Protein AF-A0A7J0CG12-F1 (afdb_monomer_lite)

Radius of gyration: 18.83 Å; chains: 1; bounding box: 44×48×55 Å

Organism: NCBI:txid284028

Secondary structure (DSSP, 8-state):
----------TTS----PPEETTS-TT-TT-SPPTT--EEEEESSTTTTEEEE-TT--HHHHHH-EEEE-SS-TT-TT-EEEEEEETTEEEEEEEEEEEE-

pLDDT: mean 79.47, std 18.9, range [36.38, 98.0]

Sequence (101 aa):
MRSLRHGWQPERMTDHTRPRVYGTEHDSPATGPQPGHTYRELTGGPLDGQLIEVTGWTDEEITTGAYLITPHTAYGPGGRASYAPTFSRPDGPWVWEGDVP

Structure (mmCIF, N/CA/C/O backbone):
data_AF-A0A7J0CG12-F1
#
_entry.id   AF-A0A7J0CG12-F1
#
loop_
_atom_site.group_PDB
_atom_site.id
_atom_site.type_symbol
_atom_site.label_atom_id
_atom_site.label_alt_id
_atom_site.label_comp_id
_atom_site.label_asym_id
_atom_site.label_entity_id
_atom_site.label_seq_id
_atom_site.pdbx_PDB_ins_code
_atom_site.Cartn_x
_atom_site.Cartn_y
_atom_site.Cartn_z
_atom_site.occupancy
_atom_site.B_iso_or_equiv
_atom_site.auth_seq_id
_atom_site.auth_comp_id
_atom_site.auth_asym_id
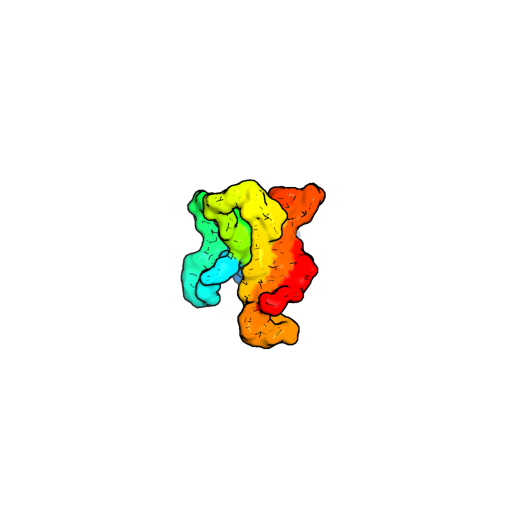_atom_site.auth_atom_id
_atom_site.pdbx_PDB_model_num
ATOM 1 N N . MET A 1 1 ? 33.104 34.045 37.037 1.00 36.38 1 MET A N 1
ATOM 2 C CA . MET A 1 1 ? 31.954 33.302 37.597 1.00 36.38 1 MET A CA 1
ATOM 3 C C . MET A 1 1 ? 30.877 33.236 36.513 1.00 36.38 1 MET A C 1
ATOM 5 O O . MET A 1 1 ? 30.444 34.297 36.104 1.00 36.38 1 MET A O 1
ATOM 9 N N . ARG A 1 2 ? 30.554 32.019 36.023 1.00 42.03 2 ARG A N 1
ATOM 10 C CA . ARG A 1 2 ? 29.439 31.604 35.116 1.00 42.03 2 ARG A CA 1
ATOM 11 C C . ARG A 1 2 ? 29.291 32.382 33.786 1.00 42.03 2 ARG A C 1
ATOM 13 O O . ARG A 1 2 ? 28.858 33.517 33.776 1.00 42.03 2 ARG A O 1
ATOM 20 N N . SER A 1 3 ? 29.765 31.872 32.644 1.00 42.81 3 SER A N 1
ATOM 21 C CA . SER A 1 3 ? 29.174 30.812 31.795 1.00 42.81 3 SER A CA 1
ATOM 22 C C . SER A 1 3 ? 27.727 31.098 31.363 1.00 42.81 3 SER A C 1
ATOM 24 O O . SER A 1 3 ? 26.797 30.860 32.127 1.00 42.81 3 SER A O 1
ATOM 26 N N . LEU A 1 4 ? 27.559 31.546 30.114 1.00 46.75 4 LEU A N 1
ATOM 27 C CA . LEU A 1 4 ? 26.330 31.398 29.335 1.00 46.75 4 LEU A CA 1
ATOM 28 C C . LEU A 1 4 ? 26.701 30.725 28.013 1.00 46.75 4 LEU A C 1
ATOM 30 O O . LEU A 1 4 ? 27.272 31.334 27.107 1.00 46.75 4 LEU A O 1
ATOM 34 N N . ARG A 1 5 ? 26.410 29.423 27.956 1.00 48.72 5 ARG A N 1
ATOM 35 C CA . ARG A 1 5 ? 26.418 28.622 26.736 1.00 48.72 5 ARG A CA 1
ATOM 36 C C . ARG A 1 5 ? 25.468 29.279 25.739 1.00 48.72 5 ARG A C 1
ATOM 38 O O . ARG A 1 5 ? 24.270 29.330 26.000 1.00 48.72 5 ARG A O 1
ATOM 45 N N . HIS A 1 6 ? 26.003 29.799 24.637 1.00 48.72 6 HIS A N 1
ATOM 46 C CA . HIS A 1 6 ? 25.172 30.193 23.508 1.00 48.72 6 HIS A CA 1
ATOM 47 C C . HIS A 1 6 ? 24.524 28.930 22.955 1.00 48.72 6 HIS A C 1
ATOM 49 O O . HIS A 1 6 ? 25.206 27.962 22.615 1.00 48.72 6 HIS A O 1
ATOM 55 N N . GLY A 1 7 ? 23.195 28.940 23.018 1.00 41.16 7 GLY A N 1
ATOM 56 C CA . GLY A 1 7 ? 22.325 27.840 22.666 1.00 41.16 7 GLY A CA 1
ATOM 57 C C . GLY A 1 7 ? 22.622 27.337 21.265 1.00 41.16 7 GLY A C 1
ATOM 58 O O . GLY A 1 7 ? 22.649 28.089 20.294 1.00 41.16 7 GLY A O 1
ATOM 59 N N . TRP A 1 8 ? 22.843 26.035 21.216 1.00 43.84 8 TRP A N 1
ATOM 60 C CA . TRP A 1 8 ? 22.626 25.183 20.065 1.00 43.84 8 TRP A CA 1
ATOM 61 C C . TRP A 1 8 ? 21.329 25.609 19.349 1.00 43.84 8 TRP A C 1
ATOM 63 O O . TRP A 1 8 ? 20.283 25.684 19.990 1.00 43.84 8 TRP A O 1
ATOM 73 N N . GLN A 1 9 ? 21.411 25.933 18.058 1.00 46.59 9 GLN A N 1
ATOM 74 C CA . GLN A 1 9 ? 20.268 26.287 17.211 1.00 46.59 9 GLN A CA 1
ATOM 75 C C . GLN A 1 9 ? 19.709 24.997 16.583 1.00 46.59 9 GLN A C 1
ATOM 77 O O . GLN A 1 9 ? 20.383 24.426 15.725 1.00 46.59 9 GLN A O 1
ATOM 82 N N . PRO A 1 10 ? 18.521 24.497 16.977 1.00 47.47 10 PRO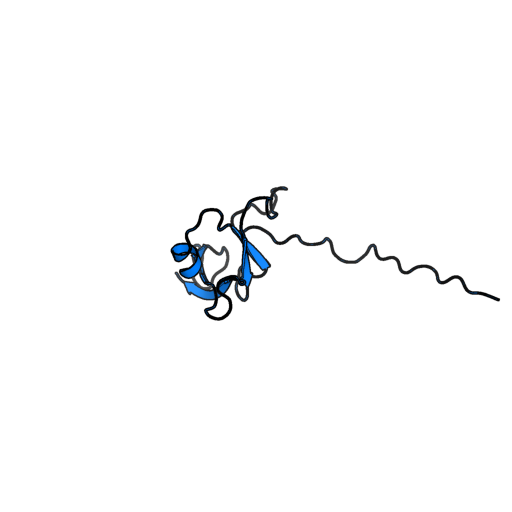 A N 1
ATOM 83 C CA . PRO A 1 10 ? 17.959 23.266 16.411 1.00 47.47 10 PRO A CA 1
ATOM 84 C C . PRO A 1 10 ? 17.287 23.462 15.039 1.00 47.47 10 PRO A C 1
ATOM 86 O O . PRO A 1 10 ? 16.814 22.506 14.437 1.00 47.47 10 PRO A O 1
ATOM 89 N N . GLU A 1 11 ? 17.265 24.674 14.492 1.00 51.88 11 GLU A N 1
ATOM 90 C CA . GLU A 1 11 ? 16.523 25.029 13.270 1.00 51.88 11 GLU A CA 1
ATOM 91 C C . GLU A 1 11 ? 17.223 24.664 11.942 1.00 51.88 11 GLU A C 1
ATOM 93 O O . GLU A 1 11 ? 16.993 25.269 10.895 1.00 51.88 11 GLU A O 1
ATOM 98 N N . ARG A 1 12 ? 18.062 23.621 11.963 1.00 54.84 12 ARG A N 1
ATOM 99 C CA . ARG A 1 12 ? 18.675 23.003 10.773 1.00 54.84 12 ARG A CA 1
ATOM 100 C C . ARG A 1 12 ? 18.667 21.473 10.849 1.00 54.84 12 ARG A C 1
ATOM 102 O O . ARG A 1 12 ? 19.688 20.845 10.585 1.00 54.84 12 ARG A O 1
ATOM 109 N N . MET A 1 13 ? 17.542 20.850 11.203 1.00 43.72 13 MET A N 1
ATOM 110 C CA . MET A 1 13 ? 17.427 19.393 11.085 1.00 43.72 13 MET A CA 1
ATOM 111 C C . MET A 1 13 ? 15.994 18.952 10.774 1.00 43.72 13 MET A C 1
ATOM 113 O O . MET A 1 13 ? 15.100 19.082 11.601 1.00 43.72 13 MET A O 1
ATOM 117 N N . THR A 1 14 ? 15.837 18.433 9.552 1.00 44.78 14 THR A N 1
ATOM 118 C CA . THR A 1 14 ? 14.660 17.792 8.943 1.00 44.78 14 THR A CA 1
ATOM 119 C C . THR A 1 14 ? 13.400 18.648 8.795 1.00 44.78 14 THR A C 1
ATOM 121 O O . THR A 1 14 ? 12.606 18.780 9.718 1.00 44.78 14 THR A O 1
ATOM 124 N N . ASP A 1 15 ? 13.135 19.105 7.566 1.00 48.53 15 ASP A N 1
ATOM 125 C CA . ASP A 1 15 ? 11.763 19.012 7.058 1.00 48.53 15 ASP A CA 1
ATOM 126 C C . ASP A 1 15 ? 11.320 17.562 7.306 1.00 48.53 15 ASP A C 1
ATOM 128 O O . ASP A 1 15 ? 11.930 16.618 6.797 1.00 48.53 15 ASP A O 1
ATOM 132 N N . HIS A 1 16 ? 10.395 17.376 8.244 1.00 51.59 16 HIS A N 1
ATOM 133 C CA . HIS A 1 16 ? 9.896 16.069 8.637 1.00 51.59 16 HIS A CA 1
ATOM 134 C C . HIS A 1 16 ? 9.123 15.512 7.448 1.00 51.59 16 HIS A C 1
ATOM 136 O O . HIS A 1 16 ? 7.935 15.800 7.302 1.00 51.59 16 HIS A O 1
ATOM 142 N N . THR A 1 17 ? 9.799 14.766 6.573 1.00 61.28 17 THR A N 1
ATOM 143 C CA . THR A 1 17 ? 9.173 14.141 5.412 1.00 61.28 17 THR A CA 1
ATOM 144 C C . THR A 1 17 ? 8.090 13.211 5.935 1.00 61.28 17 THR A C 1
ATOM 146 O O . THR A 1 17 ? 8.371 12.129 6.447 1.00 61.28 17 THR A O 1
ATOM 149 N N . ARG A 1 18 ? 6.842 13.680 5.910 1.00 66.69 18 ARG A N 1
ATOM 150 C CA . ARG A 1 18 ? 5.703 12.879 6.343 1.00 66.69 18 ARG A CA 1
ATOM 151 C C . ARG A 1 18 ? 5.650 11.641 5.445 1.00 66.69 18 ARG A C 1
ATOM 153 O O . ARG A 1 18 ? 5.858 11.793 4.235 1.00 66.69 18 ARG A O 1
ATOM 160 N N . PRO A 1 19 ? 5.397 10.446 6.005 1.00 70.75 19 PRO A N 1
ATOM 161 C CA . PRO A 1 19 ? 5.231 9.253 5.189 1.00 70.75 19 PRO A CA 1
ATOM 162 C C . PRO A 1 19 ? 4.112 9.508 4.174 1.00 70.75 19 PRO A C 1
ATOM 164 O O . PRO A 1 19 ? 3.063 10.063 4.516 1.00 70.75 19 PRO A O 1
ATOM 167 N N . ARG A 1 20 ? 4.392 9.191 2.909 1.00 86.31 20 ARG A N 1
ATOM 168 C CA . ARG A 1 20 ? 3.525 9.514 1.768 1.00 86.31 20 ARG A CA 1
ATOM 169 C C . ARG A 1 20 ? 2.596 8.346 1.494 1.00 86.31 20 ARG A C 1
ATOM 171 O O . ARG A 1 20 ? 3.041 7.203 1.551 1.00 86.31 20 ARG A O 1
ATOM 178 N N . VAL A 1 21 ? 1.340 8.621 1.165 1.00 90.50 21 VAL A N 1
ATOM 179 C CA . VAL A 1 21 ? 0.397 7.568 0.772 1.00 90.50 21 VAL A CA 1
ATOM 180 C C . VAL A 1 21 ? 0.592 7.231 -0.709 1.00 90.50 21 VAL A C 1
ATOM 182 O O . VAL A 1 21 ? 0.552 8.113 -1.570 1.00 90.50 21 VAL A O 1
ATOM 185 N N . TYR A 1 22 ? 0.811 5.956 -1.011 1.00 88.88 22 TYR A N 1
ATOM 186 C CA . TYR A 1 22 ? 0.920 5.425 -2.363 1.00 88.88 22 TYR A CA 1
ATOM 187 C C . TYR A 1 22 ? -0.303 5.817 -3.205 1.00 88.88 22 TYR A C 1
ATOM 189 O O . TYR A 1 22 ? -1.440 5.749 -2.741 1.00 88.88 22 TYR A O 1
ATOM 197 N N . GLY A 1 23 ? -0.069 6.232 -4.453 1.00 83.19 23 GLY A N 1
ATOM 198 C CA . GLY A 1 23 ? -1.125 6.664 -5.378 1.00 83.19 23 GLY A CA 1
ATOM 199 C C . GLY A 1 23 ? -1.577 8.120 -5.217 1.00 83.19 23 GLY A C 1
ATOM 200 O O . GLY A 1 23 ? -2.427 8.569 -5.984 1.00 83.19 23 GLY A O 1
ATOM 201 N N . THR A 1 24 ? -1.007 8.881 -4.277 1.00 80.12 24 THR A N 1
ATOM 202 C CA . THR A 1 24 ? -1.243 10.331 -4.180 1.00 80.12 24 THR A CA 1
ATOM 203 C C . THR A 1 24 ? -0.229 11.118 -5.016 1.00 80.12 24 THR A C 1
ATOM 205 O O . THR A 1 24 ? 0.962 10.799 -5.036 1.00 80.12 24 THR A O 1
ATOM 208 N N . GLU A 1 25 ? -0.690 12.143 -5.743 1.00 65.88 25 GLU A N 1
ATOM 209 C CA . GLU A 1 25 ? 0.195 12.956 -6.587 1.00 65.88 25 GLU A CA 1
ATOM 210 C C . GLU A 1 25 ? 1.205 13.754 -5.748 1.00 65.88 25 GLU A C 1
ATOM 212 O O . GLU A 1 25 ? 0.859 14.342 -4.720 1.00 65.88 25 GLU A O 1
ATOM 217 N N . HIS A 1 26 ? 2.454 13.807 -6.222 1.00 60.31 26 HIS A N 1
ATOM 218 C CA . HIS A 1 26 ? 3.621 14.325 -5.495 1.00 60.31 26 HIS A CA 1
ATOM 219 C C . HIS A 1 26 ? 3.505 15.779 -4.991 1.00 60.31 26 HIS A C 1
ATOM 221 O O . HIS A 1 26 ? 4.157 16.106 -4.000 1.00 60.31 26 HIS A O 1
ATOM 227 N N . ASP A 1 27 ? 2.689 16.623 -5.631 1.00 57.16 27 ASP A N 1
ATOM 228 C CA . ASP A 1 27 ? 2.504 18.047 -5.293 1.00 57.16 27 ASP A CA 1
ATOM 229 C C . ASP A 1 27 ? 1.172 18.350 -4.579 1.00 57.16 27 ASP A C 1
ATOM 231 O O . ASP A 1 27 ? 0.865 19.503 -4.268 1.00 57.16 27 ASP A O 1
ATOM 235 N N . SER A 1 28 ? 0.357 17.332 -4.285 1.00 53.56 28 SER A N 1
ATOM 236 C CA . SER A 1 28 ? -0.919 17.547 -3.600 1.00 53.56 28 SER A CA 1
ATOM 237 C C . SER A 1 28 ? -0.697 17.741 -2.096 1.00 53.56 28 SER A C 1
ATOM 239 O O . SER A 1 28 ? -0.188 16.825 -1.458 1.00 53.56 28 SER A O 1
ATOM 241 N N . PRO A 1 29 ? -1.141 18.847 -1.464 1.00 52.72 29 PRO A N 1
ATOM 242 C CA . PRO A 1 29 ? -0.945 19.108 -0.028 1.00 52.72 29 PRO A CA 1
ATOM 243 C C . PRO A 1 29 ? -1.657 18.108 0.911 1.00 52.72 29 PRO A C 1
ATOM 245 O O . PRO A 1 29 ? -1.469 18.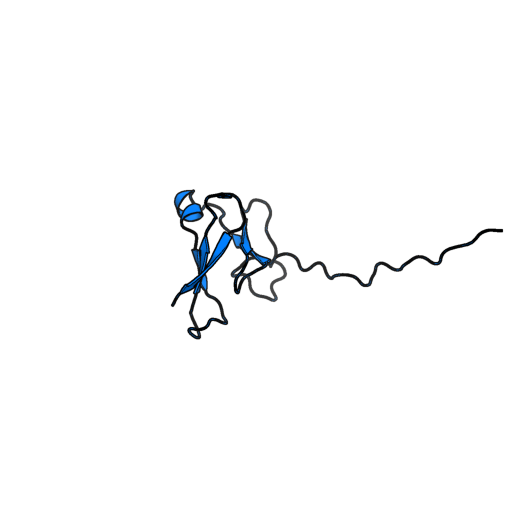158 2.126 1.00 52.72 29 PRO A O 1
ATOM 248 N N . ALA A 1 30 ? -2.448 17.185 0.355 1.00 55.38 30 ALA A N 1
ATOM 249 C CA . ALA A 1 30 ? -3.114 16.076 1.037 1.00 55.38 30 ALA A CA 1
ATOM 250 C C . ALA A 1 30 ? -2.350 14.732 0.923 1.00 55.38 30 ALA A C 1
ATOM 252 O O . ALA A 1 30 ? -2.969 13.675 0.939 1.00 55.38 30 ALA A O 1
ATOM 253 N N . THR A 1 31 ? -1.017 14.747 0.793 1.00 65.19 31 THR A N 1
ATOM 254 C CA . THR A 1 31 ? -0.172 13.548 0.542 1.00 65.19 31 THR A CA 1
ATOM 255 C C . THR A 1 31 ? 0.026 12.623 1.754 1.00 65.19 31 THR A C 1
ATOM 257 O O . THR A 1 31 ? 0.678 11.583 1.640 1.00 65.19 31 THR A O 1
ATOM 260 N N . GLY A 1 32 ? -0.447 13.028 2.935 1.00 74.38 32 GLY A N 1
ATOM 261 C CA . GLY A 1 32 ? -0.225 12.319 4.197 1.00 74.38 32 GLY A CA 1
ATOM 262 C C . GLY A 1 32 ? -1.413 11.451 4.631 1.00 74.38 32 GLY A C 1
ATOM 263 O O . GLY A 1 32 ? -2.517 11.619 4.113 1.00 74.38 32 GLY A O 1
ATOM 264 N N . PRO A 1 33 ? -1.209 10.554 5.613 1.00 83.81 33 PRO A N 1
ATOM 265 C CA . PRO A 1 33 ? -2.265 9.692 6.138 1.00 83.81 33 PRO A CA 1
ATOM 266 C C . PRO A 1 33 ? -3.420 10.503 6.737 1.00 83.81 33 PRO A C 1
ATOM 268 O O . PRO A 1 33 ? -3.206 11.505 7.427 1.00 83.81 33 PRO A O 1
ATOM 271 N N . GLN A 1 34 ? -4.646 10.046 6.489 1.00 87.75 34 GLN A N 1
ATOM 272 C CA . GLN A 1 34 ? -5.872 10.707 6.923 1.00 87.75 34 GLN A CA 1
ATOM 273 C C . GLN A 1 34 ? -6.446 10.058 8.199 1.00 87.75 34 GLN A C 1
ATOM 275 O O . GLN A 1 34 ? -6.386 8.836 8.357 1.00 87.75 34 GLN A O 1
ATOM 280 N N . PRO A 1 35 ? -7.022 10.837 9.136 1.00 87.69 35 PRO A N 1
ATOM 281 C CA . PRO A 1 35 ? -7.688 10.278 10.312 1.00 87.69 35 PRO A CA 1
ATOM 282 C C . PRO A 1 35 ? -8.866 9.371 9.931 1.00 87.69 35 PRO A C 1
ATOM 284 O O . PRO A 1 35 ? -9.672 9.734 9.083 1.00 87.69 35 PRO A O 1
ATOM 287 N N . GLY A 1 36 ? -9.002 8.221 10.597 1.00 90.12 36 GLY A N 1
ATOM 288 C CA . GLY A 1 36 ? -10.083 7.257 10.333 1.00 90.12 36 GLY A CA 1
ATOM 289 C C . GLY A 1 36 ? -9.794 6.264 9.204 1.00 90.12 36 GLY A C 1
ATOM 290 O O . GLY A 1 36 ? -10.579 5.342 9.001 1.00 90.12 36 GLY A O 1
ATOM 291 N N . HIS A 1 37 ? -8.658 6.411 8.522 1.00 92.56 37 HIS A N 1
ATOM 292 C CA . HIS A 1 37 ? -8.172 5.467 7.523 1.00 92.56 37 HIS A CA 1
ATOM 293 C C . HIS A 1 37 ? -7.123 4.530 8.134 1.00 92.56 37 HIS A C 1
ATOM 295 O O . HIS A 1 37 ? -6.420 4.881 9.086 1.00 92.56 37 HIS A O 1
ATOM 301 N N . THR A 1 38 ? -7.032 3.320 7.588 1.00 93.88 38 THR A N 1
ATOM 302 C CA . THR A 1 38 ? -6.071 2.299 8.015 1.00 93.88 38 THR A CA 1
ATOM 303 C C . THR A 1 38 ? -4.971 2.187 6.974 1.00 93.88 38 THR A C 1
ATOM 305 O O . THR A 1 38 ? -5.255 2.077 5.783 1.00 93.88 38 THR A O 1
ATOM 308 N N . TYR A 1 39 ? -3.719 2.189 7.424 1.00 94.44 39 TYR A N 1
ATOM 309 C CA . TYR A 1 39 ? -2.551 2.186 6.549 1.00 94.44 39 TYR A CA 1
ATOM 310 C C . TYR A 1 39 ? -1.574 1.070 6.916 1.00 94.44 39 TYR A C 1
ATOM 312 O O . TYR A 1 39 ? -1.442 0.717 8.090 1.00 94.44 39 TYR A O 1
ATOM 320 N N . ARG A 1 40 ? -0.844 0.560 5.921 1.00 96.00 40 ARG A N 1
ATOM 321 C CA . ARG A 1 40 ? 0.320 -0.318 6.108 1.00 96.00 40 ARG A CA 1
ATOM 322 C C . AR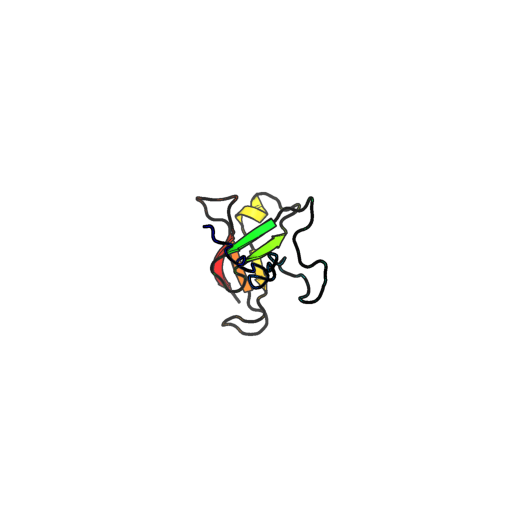G A 1 40 ? 1.553 0.338 5.497 1.00 96.00 40 ARG A C 1
ATOM 324 O O . ARG A 1 40 ? 1.489 0.882 4.401 1.00 96.00 40 ARG A O 1
ATOM 331 N N . GLU A 1 41 ? 2.664 0.307 6.220 1.00 95.94 41 GLU A N 1
ATOM 332 C CA . GLU A 1 41 ? 3.953 0.775 5.708 1.00 95.94 41 GLU A CA 1
ATOM 333 C C . GLU A 1 41 ? 4.536 -0.248 4.732 1.00 95.94 41 GLU A C 1
ATOM 335 O O . GLU A 1 41 ? 4.461 -1.450 4.983 1.00 95.94 41 GLU A O 1
ATOM 340 N N . LEU A 1 42 ? 5.110 0.231 3.631 1.00 96.12 42 LEU A N 1
ATOM 341 C C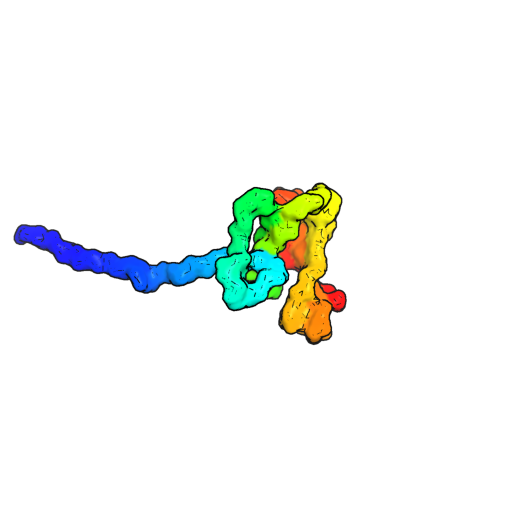A . LEU A 1 42 ? 5.813 -0.576 2.640 1.00 96.12 42 LEU A CA 1
ATOM 342 C C . LEU A 1 42 ? 7.311 -0.544 2.948 1.00 96.12 42 LEU A C 1
ATOM 344 O O . LEU A 1 42 ? 7.883 0.539 3.074 1.00 96.12 42 LEU A O 1
ATOM 348 N N . THR A 1 43 ? 7.956 -1.710 3.046 1.00 95.88 43 THR A N 1
ATOM 349 C CA . THR A 1 43 ? 9.380 -1.793 3.403 1.00 95.88 43 THR A CA 1
ATOM 350 C C . THR A 1 43 ? 10.207 -2.700 2.492 1.00 95.88 43 THR A C 1
ATOM 352 O O . THR A 1 43 ? 9.737 -3.735 2.017 1.00 95.88 43 THR A O 1
ATOM 355 N N . GLY A 1 44 ? 11.464 -2.317 2.260 1.00 94.25 44 GLY A N 1
ATOM 356 C CA . GLY A 1 44 ? 12.494 -3.158 1.645 1.00 94.25 44 GLY A CA 1
ATOM 357 C C . GLY A 1 44 ? 12.529 -3.167 0.116 1.00 94.25 44 GLY A C 1
ATOM 358 O O . GLY A 1 44 ? 13.306 -3.925 -0.455 1.00 94.25 44 GLY A O 1
ATOM 359 N N . GLY A 1 45 ? 11.726 -2.334 -0.550 1.00 92.50 45 GLY A N 1
ATOM 360 C CA . GLY A 1 45 ? 11.619 -2.307 -2.012 1.00 92.50 45 GLY A CA 1
ATOM 361 C C . GLY A 1 45 ? 11.483 -0.894 -2.594 1.00 92.50 45 GLY A C 1
ATOM 362 O O . GLY A 1 45 ? 11.695 0.089 -1.887 1.00 92.50 45 GLY A O 1
ATOM 363 N N . PRO A 1 46 ? 11.101 -0.753 -3.873 1.00 91.00 46 PRO A N 1
ATOM 364 C CA . PRO A 1 46 ? 11.070 0.536 -4.578 1.00 91.00 46 PRO A CA 1
ATOM 365 C C . PRO A 1 46 ? 10.097 1.577 -3.993 1.00 91.00 46 PRO A C 1
ATOM 367 O O . PRO A 1 46 ? 10.212 2.760 -4.308 1.00 91.00 46 PRO A O 1
ATOM 370 N N . LEU A 1 47 ? 9.144 1.154 -3.157 1.00 90.94 47 LEU A N 1
ATOM 371 C CA . LEU A 1 47 ? 8.184 2.020 -2.465 1.00 90.94 47 LEU A CA 1
ATOM 372 C C . LEU A 1 47 ? 8.472 2.148 -0.957 1.00 90.94 47 LEU A C 1
ATOM 374 O O . LEU A 1 47 ? 7.579 2.524 -0.202 1.00 90.94 47 LEU A O 1
ATOM 378 N N . ASP A 1 48 ? 9.691 1.818 -0.513 1.00 92.19 48 ASP A N 1
ATOM 379 C CA . ASP A 1 48 ? 10.094 1.889 0.898 1.00 92.19 48 ASP A CA 1
ATOM 380 C C . ASP A 1 48 ? 9.767 3.253 1.535 1.00 92.19 48 ASP A C 1
ATOM 382 O O . ASP A 1 48 ? 10.011 4.316 0.954 1.00 92.19 48 ASP A O 1
ATOM 386 N N . GLY A 1 49 ? 9.159 3.206 2.723 1.00 90.88 49 GLY A N 1
ATOM 387 C CA . GLY A 1 49 ? 8.741 4.384 3.485 1.00 90.88 49 GLY A CA 1
ATOM 388 C C . GLY A 1 49 ? 7.425 5.027 3.026 1.00 90.88 49 GLY A C 1
ATOM 389 O O . GLY A 1 49 ? 6.997 6.027 3.612 1.00 90.88 49 GLY A O 1
ATOM 390 N N . GLN A 1 50 ? 6.762 4.483 1.999 1.00 92.50 50 GLN A N 1
ATOM 391 C CA . GLN A 1 50 ? 5.389 4.860 1.649 1.00 92.50 50 GLN A CA 1
ATOM 392 C C . GLN A 1 50 ? 4.358 4.055 2.449 1.00 92.50 50 GLN A C 1
ATOM 394 O O . GLN A 1 50 ? 4.645 2.996 3.006 1.00 92.50 50 GLN A O 1
ATOM 399 N N . LEU A 1 51 ? 3.129 4.563 2.484 1.00 94.12 51 LEU A N 1
ATOM 400 C CA . LEU A 1 51 ? 1.968 3.921 3.088 1.00 94.12 51 LEU A CA 1
ATOM 401 C C . LEU A 1 51 ? 1.002 3.452 2.004 1.00 94.12 51 LEU A C 1
ATOM 403 O O . LEU A 1 51 ? 0.686 4.219 1.103 1.00 94.12 51 LEU A O 1
ATOM 407 N N . ILE A 1 52 ? 0.452 2.250 2.128 1.00 94.31 52 ILE A N 1
ATOM 408 C CA . ILE A 1 52 ? -0.749 1.845 1.393 1.00 94.31 52 ILE A CA 1
ATOM 409 C C . ILE A 1 52 ? -1.972 2.002 2.288 1.00 94.31 52 ILE A C 1
ATOM 411 O O . ILE A 1 52 ? -1.949 1.611 3.455 1.00 94.31 52 ILE A O 1
ATOM 415 N N . GLU A 1 53 ? -3.037 2.590 1.751 1.00 94.00 53 GLU A N 1
ATOM 416 C CA . GLU A 1 53 ? -4.329 2.631 2.423 1.00 94.00 53 GLU A CA 1
ATOM 417 C C . GLU A 1 53 ? -5.076 1.311 2.221 1.00 94.00 53 GLU A C 1
ATOM 419 O O . GLU A 1 53 ? -5.306 0.889 1.091 1.00 94.00 53 GLU A O 1
ATOM 424 N N . VAL A 1 54 ? -5.477 0.683 3.322 1.00 95.38 54 VAL A N 1
ATOM 425 C CA . VAL A 1 54 ? -6.215 -0.592 3.348 1.00 95.38 54 VAL A CA 1
ATOM 426 C C . VAL A 1 54 ? -7.572 -0.440 4.038 1.00 95.38 54 VAL A C 1
ATOM 428 O O . VAL A 1 54 ? -8.159 -1.398 4.537 1.00 95.38 54 VAL A O 1
ATOM 431 N N . THR A 1 55 ? -8.072 0.792 4.129 1.00 94.62 55 THR A N 1
ATOM 432 C CA . THR A 1 55 ? -9.374 1.081 4.731 1.00 94.62 55 THR A CA 1
ATOM 433 C C . THR A 1 55 ? -10.466 0.290 4.016 1.00 94.62 55 THR A C 1
ATOM 435 O O . THR A 1 55 ? -10.643 0.414 2.807 1.00 94.62 55 THR A O 1
ATOM 438 N N . GLY A 1 56 ? -11.211 -0.516 4.773 1.00 96.12 56 GLY A N 1
ATOM 439 C CA . GLY A 1 56 ? -12.304 -1.331 4.241 1.00 96.12 56 GLY A CA 1
ATOM 440 C C . GLY A 1 56 ? -11.876 -2.628 3.549 1.00 96.12 56 GLY A C 1
ATOM 441 O O . GLY A 1 56 ? -12.755 -3.350 3.089 1.00 96.12 56 GLY A O 1
ATOM 442 N N . TRP A 1 57 ? -10.576 -2.939 3.497 1.00 96.06 57 TRP A N 1
ATOM 443 C CA . TRP A 1 57 ? -10.101 -4.238 3.021 1.00 96.06 57 TRP A CA 1
ATOM 444 C C . TRP A 1 57 ? -10.456 -5.321 4.041 1.00 96.06 57 TRP A C 1
ATOM 446 O O . TRP A 1 57 ? -10.420 -5.102 5.255 1.00 96.06 57 TRP A O 1
ATOM 456 N N . THR A 1 58 ? -10.795 -6.498 3.539 1.00 96.62 58 THR A N 1
ATOM 457 C CA . THR A 1 58 ? -10.998 -7.713 4.327 1.00 96.62 58 THR A CA 1
ATOM 458 C C . THR A 1 58 ? -9.666 -8.273 4.831 1.00 96.62 58 THR A C 1
ATOM 460 O O . THR A 1 58 ? -8.605 -8.000 4.268 1.00 96.62 58 THR A O 1
ATOM 463 N N . ASP A 1 59 ? -9.704 -9.121 5.863 1.00 93.88 59 ASP A N 1
ATOM 464 C CA . ASP A 1 59 ? -8.515 -9.852 6.322 1.00 93.88 59 ASP A CA 1
ATOM 465 C C . ASP A 1 59 ? -7.869 -10.693 5.207 1.00 93.88 59 ASP A C 1
ATOM 467 O O . ASP A 1 59 ? -6.646 -10.810 5.149 1.00 93.88 59 ASP A O 1
ATOM 471 N N . GLU A 1 60 ? -8.662 -11.255 4.288 1.00 95.00 60 GLU A N 1
ATOM 472 C CA . GLU A 1 60 ? -8.143 -12.014 3.142 1.00 95.00 60 GLU A CA 1
ATOM 473 C C . GLU A 1 60 ? -7.366 -11.112 2.170 1.00 95.00 60 GLU A C 1
ATOM 475 O O . GLU A 1 60 ? -6.253 -11.449 1.768 1.00 95.00 60 GLU A O 1
ATOM 480 N N . GLU A 1 61 ? -7.895 -9.933 1.843 1.00 95.75 61 GLU A N 1
ATOM 481 C CA . GLU A 1 61 ? -7.200 -8.957 0.993 1.00 95.75 61 GLU A CA 1
ATOM 482 C C . GLU A 1 61 ? -5.921 -8.44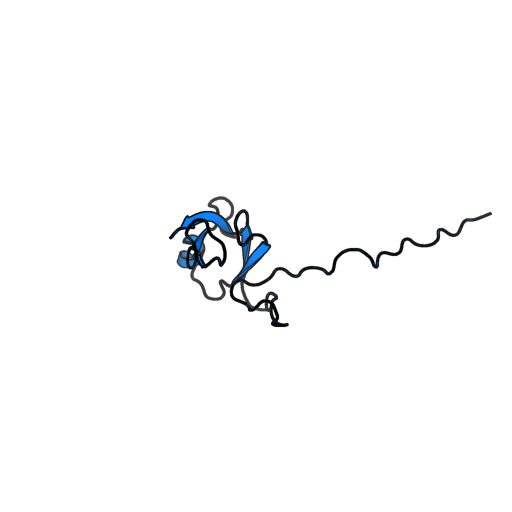6 1.666 1.00 95.75 61 GLU A C 1
ATOM 484 O O . GLU A 1 61 ? -4.876 -8.340 1.024 1.00 95.75 61 GLU A O 1
ATOM 489 N N . ILE A 1 62 ? -5.969 -8.191 2.979 1.00 95.44 62 ILE A N 1
ATOM 490 C CA . ILE A 1 62 ? -4.793 -7.764 3.743 1.00 95.44 62 ILE A CA 1
ATOM 491 C C . ILE A 1 62 ? -3.722 -8.859 3.758 1.00 95.44 62 ILE A C 1
ATOM 493 O O . ILE A 1 62 ? -2.546 -8.559 3.563 1.00 95.44 62 ILE A O 1
ATOM 497 N N . THR A 1 63 ? -4.104 -10.117 3.989 1.00 94.31 63 THR A N 1
ATOM 498 C CA . THR A 1 63 ? -3.159 -11.247 4.056 1.00 94.31 63 THR A CA 1
ATOM 499 C C . THR A 1 63 ? -2.607 -11.650 2.693 1.00 94.31 63 THR A C 1
ATOM 501 O O . THR A 1 63 ? -1.482 -12.142 2.623 1.00 94.31 63 THR A O 1
ATOM 504 N N . THR A 1 64 ? -3.351 -11.392 1.617 1.00 95.44 64 THR A N 1
ATOM 505 C CA . THR A 1 64 ? -2.895 -11.602 0.236 1.00 95.44 64 THR A CA 1
ATOM 506 C C . THR A 1 64 ? -1.823 -10.588 -0.175 1.00 95.44 64 THR A C 1
ATOM 508 O O . THR A 1 64 ? -0.918 -10.928 -0.938 1.00 95.44 64 THR A O 1
ATOM 511 N N . GLY A 1 65 ? -1.886 -9.358 0.344 1.00 96.06 65 GLY A N 1
ATOM 512 C CA . GLY A 1 65 ? -0.995 -8.275 -0.065 1.00 96.06 65 GLY A CA 1
ATOM 513 C C . GLY A 1 65 ? -1.430 -7.619 -1.379 1.00 96.06 65 GLY A C 1
ATOM 514 O O . GLY A 1 65 ? -2.578 -7.737 -1.806 1.00 96.06 65 GLY A O 1
ATOM 515 N N . ALA A 1 66 ? -0.520 -6.893 -2.032 1.00 96.62 66 ALA A N 1
ATOM 516 C CA . ALA A 1 66 ? -0.822 -6.176 -3.268 1.00 96.62 66 ALA A CA 1
ATOM 517 C C . ALA A 1 66 ? 0.361 -6.088 -4.240 1.00 96.62 66 ALA A C 1
ATOM 519 O O . ALA A 1 66 ? 1.529 -6.054 -3.849 1.00 96.62 66 ALA A O 1
ATOM 520 N N . TYR A 1 67 ? 0.022 -5.953 -5.524 1.00 95.31 67 TYR A N 1
ATOM 521 C CA . TYR A 1 67 ? 0.954 -5.616 -6.597 1.00 95.31 67 TYR A CA 1
ATOM 522 C C . TYR A 1 67 ? 0.812 -4.140 -6.958 1.00 95.31 67 TYR A C 1
ATOM 524 O O . TYR A 1 67 ? -0.192 -3.722 -7.538 1.00 95.31 67 TYR A O 1
ATOM 532 N N . LEU A 1 68 ? 1.824 -3.348 -6.625 1.00 92.75 68 LEU A N 1
ATOM 533 C CA . LEU A 1 68 ? 1.777 -1.894 -6.737 1.00 92.75 68 LEU A CA 1
ATOM 534 C C . LEU A 1 68 ? 2.588 -1.431 -7.935 1.00 92.75 68 LEU A C 1
ATOM 536 O O . LEU A 1 68 ? 3.763 -1.760 -8.045 1.00 92.75 68 LEU A O 1
ATOM 540 N N . ILE A 1 69 ? 1.971 -0.659 -8.828 1.00 89.12 69 ILE A N 1
ATOM 541 C CA . ILE A 1 69 ? 2.647 -0.065 -9.986 1.00 89.12 69 ILE A CA 1
ATOM 542 C C . ILE A 1 69 ? 3.800 0.807 -9.495 1.00 89.12 69 ILE A C 1
ATOM 544 O O . ILE A 1 69 ? 3.599 1.698 -8.664 1.00 89.12 69 ILE A O 1
ATOM 548 N N . THR A 1 70 ? 4.989 0.582 -10.046 1.00 81.75 70 THR A N 1
ATOM 549 C CA . THR A 1 70 ? 6.164 1.404 -9.776 1.00 81.75 70 THR A CA 1
ATOM 550 C C . THR A 1 70 ? 6.609 2.101 -11.065 1.00 81.75 70 THR A C 1
ATOM 552 O O . THR A 1 70 ? 6.692 1.474 -12.121 1.00 81.75 70 THR A O 1
ATOM 555 N N . PRO A 1 71 ? 6.901 3.415 -11.033 1.00 66.25 71 PRO A N 1
ATOM 556 C CA . PRO A 1 71 ? 7.360 4.131 -12.227 1.00 66.25 71 PRO A CA 1
ATOM 557 C C . PRO A 1 71 ? 8.730 3.655 -12.739 1.00 66.25 71 PRO A C 1
ATOM 559 O O . PRO A 1 71 ? 9.040 3.833 -13.913 1.00 66.25 71 PRO A O 1
ATOM 562 N N . HIS A 1 72 ? 9.548 3.063 -11.860 1.00 63.59 72 HIS A N 1
ATOM 563 C CA . HIS A 1 72 ? 10.895 2.577 -12.157 1.00 63.59 72 HIS A CA 1
ATOM 564 C C . HIS A 1 72 ? 11.054 1.146 -11.632 1.00 63.59 72 HIS A C 1
ATOM 566 O O . HIS A 1 72 ? 11.284 0.933 -10.445 1.00 63.59 72 HIS A O 1
ATOM 572 N N . THR A 1 73 ? 10.944 0.172 -12.528 1.00 61.44 73 THR A N 1
ATOM 573 C CA . THR A 1 73 ? 11.179 -1.257 -12.269 1.00 61.44 73 THR A CA 1
ATOM 574 C C . THR A 1 73 ? 12.083 -1.837 -13.354 1.00 61.44 73 THR A C 1
ATOM 576 O O . THR A 1 73 ? 12.214 -1.259 -14.438 1.00 61.44 73 THR A O 1
ATOM 579 N N . ALA A 1 74 ? 12.691 -2.994 -13.081 1.00 61.47 74 ALA A N 1
ATOM 580 C CA . ALA A 1 74 ? 13.536 -3.722 -14.025 1.00 61.47 74 ALA A CA 1
ATOM 581 C C . ALA A 1 74 ? 12.818 -4.090 -15.344 1.00 61.47 74 ALA A C 1
ATOM 583 O O . ALA A 1 74 ? 13.484 -4.324 -16.350 1.00 61.47 74 ALA A O 1
ATOM 584 N N . TYR A 1 75 ? 11.478 -4.108 -15.359 1.00 60.91 75 TYR A N 1
ATOM 585 C CA . TYR A 1 75 ? 10.659 -4.504 -16.514 1.00 60.91 75 TYR A CA 1
ATOM 586 C C . TYR A 1 75 ? 10.196 -3.343 -17.414 1.00 60.91 75 TYR A C 1
ATOM 588 O O . TYR A 1 75 ? 9.534 -3.579 -18.424 1.00 60.91 75 TYR A O 1
ATOM 596 N N . GLY A 1 76 ? 10.563 -2.096 -17.101 1.00 61.75 76 GLY A N 1
ATOM 597 C CA . GLY A 1 76 ? 10.114 -0.914 -17.846 1.00 61.75 76 GLY A CA 1
ATOM 598 C C . GLY A 1 76 ? 8.738 -0.390 -17.398 1.00 61.75 76 GLY A C 1
ATOM 599 O O . GLY A 1 76 ? 8.248 -0.769 -16.333 1.00 61.75 76 GLY A O 1
ATOM 600 N N . PRO A 1 77 ? 8.116 0.527 -18.163 1.00 65.06 77 PRO A N 1
ATOM 601 C CA . PRO A 1 77 ? 6.854 1.154 -17.776 1.00 65.06 77 PRO A CA 1
ATOM 602 C C . PRO A 1 77 ? 5.756 0.118 -17.503 1.00 65.06 77 PRO A C 1
ATOM 604 O O . PRO A 1 77 ? 5.435 -0.686 -18.374 1.00 65.06 77 PRO A O 1
ATOM 607 N N . GLY A 1 78 ? 5.155 0.177 -16.312 1.00 67.31 78 GLY A N 1
ATOM 608 C CA . GLY A 1 78 ? 4.013 -0.663 -15.938 1.00 67.31 78 GLY A CA 1
ATOM 609 C C . GLY A 1 78 ? 4.334 -1.883 -15.074 1.00 67.31 78 GLY A C 1
ATOM 610 O O . GLY A 1 78 ? 3.389 -2.542 -14.642 1.00 67.31 78 GLY A O 1
ATOM 611 N N . GLY A 1 79 ? 5.608 -2.157 -14.771 1.00 83.50 79 GLY A N 1
ATOM 612 C CA . GLY A 1 79 ? 5.926 -3.204 -13.803 1.00 83.50 79 GLY A CA 1
ATOM 613 C C . GLY A 1 79 ? 5.469 -2.841 -12.389 1.00 83.50 79 GLY A C 1
ATOM 614 O O . GLY A 1 79 ? 5.223 -1.675 -12.048 1.00 83.50 79 GLY A O 1
ATOM 615 N N . ARG A 1 80 ? 5.298 -3.877 -11.573 1.00 91.06 80 ARG A N 1
ATOM 616 C CA . ARG A 1 80 ? 4.734 -3.767 -10.231 1.00 91.06 80 ARG A CA 1
ATOM 617 C C . ARG A 1 80 ? 5.692 -4.352 -9.210 1.00 91.06 80 ARG A C 1
ATOM 619 O O . ARG A 1 80 ? 6.447 -5.267 -9.507 1.00 91.06 80 ARG A O 1
ATOM 626 N N . ALA A 1 81 ? 5.617 -3.864 -7.987 1.00 93.19 81 ALA A N 1
ATOM 627 C CA . ALA A 1 81 ? 6.282 -4.460 -6.845 1.00 93.19 81 ALA A CA 1
ATOM 628 C C . ALA A 1 81 ? 5.252 -5.215 -6.000 1.00 93.19 81 ALA A C 1
ATOM 630 O O . ALA A 1 81 ? 4.198 -4.670 -5.666 1.00 93.19 81 ALA A O 1
ATOM 631 N N . SER A 1 82 ? 5.553 -6.471 -5.678 1.00 96.25 82 SER A N 1
ATOM 632 C CA . SER A 1 82 ? 4.763 -7.293 -4.765 1.00 96.25 82 SER A CA 1
ATOM 633 C C . SER A 1 82 ? 5.102 -6.933 -3.325 1.00 96.25 82 SER A C 1
ATOM 635 O O . SER A 1 82 ? 6.274 -6.950 -2.950 1.00 96.25 82 SER A O 1
ATOM 637 N N . TYR A 1 83 ? 4.084 -6.646 -2.521 1.00 97.62 83 TYR A N 1
ATOM 638 C CA . TYR A 1 83 ? 4.205 -6.386 -1.090 1.00 97.62 83 TYR A CA 1
ATOM 639 C C . TYR A 1 83 ? 3.155 -7.182 -0.322 1.00 97.62 83 TYR A C 1
ATOM 641 O O . TYR A 1 83 ? 1.983 -7.154 -0.692 1.00 97.62 83 TYR A O 1
ATOM 649 N N . ALA A 1 84 ? 3.556 -7.855 0.755 1.00 97.25 84 ALA A N 1
ATOM 650 C CA . ALA A 1 84 ? 2.658 -8.669 1.572 1.00 97.25 84 ALA A CA 1
ATOM 651 C C . ALA A 1 84 ? 3.020 -8.595 3.067 1.00 97.25 84 ALA A C 1
ATOM 653 O O . ALA A 1 84 ? 4.165 -8.282 3.416 1.00 97.25 84 ALA A O 1
ATOM 654 N N . PRO A 1 85 ? 2.072 -8.865 3.983 1.00 96.31 85 PRO A N 1
ATOM 655 C CA . PRO A 1 85 ? 2.390 -8.981 5.398 1.00 96.31 85 PRO A CA 1
ATOM 656 C C . PRO A 1 85 ? 3.247 -10.220 5.667 1.00 96.31 85 PRO A C 1
ATOM 658 O O . PRO A 1 85 ? 3.119 -11.262 5.029 1.00 96.31 85 PRO A O 1
ATOM 661 N N . THR A 1 86 ? 4.096 -10.136 6.686 1.00 92.94 86 THR A N 1
ATOM 662 C CA . THR A 1 86 ? 4.877 -11.301 7.125 1.00 92.94 86 THR A CA 1
ATOM 663 C C . THR A 1 86 ? 4.049 -12.199 8.040 1.00 92.94 86 THR A C 1
ATOM 665 O O . THR A 1 86 ? 3.313 -11.696 8.888 1.00 92.94 86 THR A O 1
ATOM 668 N N . PHE A 1 87 ? 4.256 -13.518 7.984 1.00 87.56 87 PHE A N 1
ATOM 669 C CA . PHE A 1 87 ? 3.578 -14.463 8.887 1.00 87.56 87 PHE A CA 1
ATOM 670 C C . PHE A 1 87 ? 3.799 -14.139 10.377 1.00 87.56 87 PHE A C 1
ATOM 672 O O . PHE A 1 87 ? 2.886 -14.250 11.189 1.00 87.56 87 PHE A O 1
ATOM 679 N N . SER A 1 88 ? 5.005 -13.692 10.744 1.00 90.00 88 SER A N 1
ATOM 680 C CA . SER A 1 88 ? 5.348 -13.338 12.130 1.00 90.00 88 SER A CA 1
ATOM 681 C C . SER A 1 88 ? 4.774 -11.992 12.585 1.00 90.00 88 SER A C 1
ATOM 683 O O . SER A 1 88 ? 4.759 -11.712 13.783 1.00 90.00 88 SER A O 1
ATOM 685 N N . ARG A 1 89 ? 4.359 -11.131 11.648 1.00 89.75 89 ARG A N 1
ATOM 686 C CA . ARG A 1 89 ? 3.761 -9.814 11.911 1.00 89.75 89 ARG A CA 1
ATOM 687 C C . ARG A 1 89 ? 2.643 -9.552 10.893 1.00 89.75 89 ARG A C 1
ATOM 689 O O . ARG A 1 89 ? 2.859 -8.753 9.980 1.00 89.75 89 ARG A O 1
ATOM 696 N N . PRO A 1 90 ? 1.476 -10.205 11.040 1.00 87.31 90 PRO A N 1
ATOM 697 C CA . PRO A 1 90 ? 0.351 -10.020 10.121 1.00 87.31 90 PRO A CA 1
ATOM 698 C C . PRO A 1 90 ? -0.182 -8.579 10.155 1.00 87.31 90 PRO A C 1
ATOM 700 O O . PRO A 1 90 ? -0.579 -8.036 9.130 1.00 87.31 90 PRO A O 1
ATOM 703 N N . ASP A 1 91 ? -0.075 -7.920 11.314 1.00 91.06 91 ASP A N 1
ATOM 704 C CA . ASP A 1 91 ? -0.397 -6.501 11.502 1.00 91.06 91 ASP A CA 1
ATOM 705 C C . ASP A 1 91 ? 0.802 -5.556 11.324 1.00 91.06 91 ASP A C 1
ATOM 707 O O . ASP A 1 91 ? 0.747 -4.385 11.706 1.00 91.06 91 ASP A O 1
ATOM 711 N N . GLY A 1 92 ? 1.921 -6.059 10.806 1.00 92.81 92 GLY A N 1
ATOM 712 C CA . GLY A 1 92 ? 3.138 -5.281 10.614 1.00 92.81 92 GLY A CA 1
ATOM 713 C C . GLY A 1 92 ? 3.179 -4.515 9.288 1.00 92.81 92 GLY A C 1
ATOM 714 O O . GLY A 1 92 ? 2.208 -4.505 8.528 1.00 92.81 92 GLY A O 1
ATOM 715 N N . PRO A 1 93 ? 4.332 -3.891 8.992 1.00 96.19 93 PRO A N 1
ATOM 716 C CA . PRO A 1 93 ? 4.647 -3.414 7.652 1.00 96.19 93 PRO A CA 1
ATOM 717 C C . PRO A 1 93 ? 4.562 -4.547 6.630 1.00 96.19 93 PRO A C 1
ATOM 719 O O . PRO A 1 93 ? 4.875 -5.702 6.941 1.00 96.19 93 PRO A O 1
ATOM 722 N N . TRP A 1 94 ? 4.183 -4.200 5.408 1.00 97.88 94 TRP A N 1
ATOM 723 C CA . TRP A 1 94 ? 4.260 -5.106 4.276 1.00 97.88 94 TRP A CA 1
ATOM 724 C C . TRP A 1 94 ? 5.660 -5.080 3.692 1.00 97.88 94 TRP A C 1
ATOM 726 O O . TRP A 1 94 ? 6.221 -4.020 3.409 1.00 97.88 94 TRP A O 1
ATOM 736 N N . VAL A 1 95 ? 6.220 -6.268 3.521 1.00 98.00 95 VAL A N 1
ATOM 737 C CA . VAL A 1 95 ? 7.582 -6.462 3.041 1.00 98.00 95 VAL A CA 1
ATOM 738 C C . VAL A 1 95 ? 7.538 -6.714 1.544 1.00 98.00 95 VAL A C 1
ATOM 740 O O . VAL A 1 95 ? 6.626 -7.365 1.035 1.00 98.00 95 VAL A O 1
ATOM 743 N N . TRP A 1 96 ? 8.502 -6.136 0.837 1.00 96.88 96 TRP A N 1
ATOM 744 C CA . TRP A 1 96 ? 8.695 -6.375 -0.582 1.00 96.88 96 TRP A CA 1
ATOM 745 C C . TRP A 1 96 ? 9.101 -7.830 -0.842 1.00 96.88 96 TRP A C 1
ATOM 747 O O . TRP A 1 96 ? 10.089 -8.310 -0.291 1.00 96.88 96 TRP A O 1
ATOM 757 N N . GLU A 1 97 ? 8.366 -8.501 -1.726 1.00 95.88 97 GLU A N 1
ATOM 758 C CA . GLU A 1 97 ? 8.607 -9.898 -2.119 1.00 95.88 97 GLU A CA 1
ATOM 759 C C . GLU A 1 97 ? 9.299 -10.011 -3.490 1.00 95.88 97 GLU A C 1
ATOM 761 O O . GLU A 1 97 ? 9.780 -11.078 -3.870 1.00 95.88 97 GLU A O 1
ATOM 766 N N . GLY A 1 98 ? 9.358 -8.915 -4.251 1.00 92.88 98 GLY A N 1
ATOM 767 C CA . GLY A 1 98 ? 9.975 -8.880 -5.575 1.00 92.88 98 GLY A CA 1
ATOM 768 C C . GLY A 1 98 ? 9.211 -8.027 -6.581 1.00 92.88 98 GLY A C 1
ATOM 769 O O . GLY A 1 98 ? 8.072 -7.612 -6.354 1.00 92.88 98 GLY A O 1
ATOM 770 N N . ASP A 1 99 ? 9.851 -7.766 -7.716 1.00 91.50 99 ASP A N 1
ATOM 771 C CA . ASP A 1 99 ? 9.199 -7.142 -8.864 1.00 91.50 99 ASP A CA 1
ATOM 772 C C . ASP A 1 99 ? 8.470 -8.196 -9.706 1.00 91.50 99 ASP A C 1
ATOM 774 O O . ASP A 1 99 ? 9.006 -9.276 -9.979 1.00 91.50 99 ASP A O 1
ATOM 778 N N . VAL A 1 100 ? 7.275 -7.852 -10.176 1.00 87.62 100 VAL A N 1
ATOM 779 C CA . VAL A 1 100 ? 6.460 -8.656 -11.088 1.00 87.62 100 VAL A CA 1
ATOM 780 C C . VAL A 1 100 ? 6.125 -7.857 -12.359 1.00 87.62 100 VAL A C 1
ATOM 782 O O . VAL A 1 100 ? 6.061 -6.623 -12.300 1.00 87.62 100 VAL A O 1
ATOM 785 N N . PRO A 1 101 ? 5.926 -8.532 -13.508 1.00 81.88 101 PRO A N 1
ATOM 786 C CA . PRO A 1 101 ? 5.523 -7.877 -14.754 1.00 81.88 101 PRO A CA 1
ATOM 787 C C . PRO A 1 101 ? 4.193 -7.102 -14.686 1.00 81.88 101 PRO A C 1
ATOM 789 O O . PRO A 1 101 ? 3.307 -7.416 -13.853 1.00 81.88 101 PRO A O 1
#

Foldseek 3Di:
DDDDPDDDDPVPDDPPPAAFEAPDDPPDPPRHDDPPWDWAAEPDDPSHSHIYTCRPPDLVDQQQFDWAADCDDPVHHGKTWTWHADPVCSVHHTYTPGIDD